Protein AF-A0A9E3CRB3-F1 (afdb_monomer)

Nearest PDB structures (foldseek):
  3kto-assembly1_A  TM=9.102E-01  e=2.184E-01  Paraglaciecola sp. T6c
  3cg4-assembly1_A  TM=9.403E-01  e=4.110E-01  Methanospirillum hungatei JF-1
  4h60-assembly1_A  TM=9.414E-01  e=5.074E-01  Vibrio cholerae O395
  4uhj-assembly2_C  TM=9.481E-01  e=3.831E-01  Escherichia coli K-12
  3dgf-assembly1_C  TM=9.095E-01  e=6.265E-01  Thermotoga maritima

Secondary structure (DSSP, 8-state):
------PEEEE-S-HHHHHHHHHHHHHTT--EEEESSHHHHHHH-

Radius of gyration: 11.46 Å; Cα contacts (8 Å, |Δi|>4): 50; chains: 1; bounding box: 19×26×30 Å

Sequence (45 aa):
MSESDHIVYVVDDDARVCEAICDLLAAVGIEAVSFGSLAAYTAFA

Mean predicted aligned error: 4.26 Å

pLDDT: mean 91.22, std 13.7, range [43.19, 98.5]

Solvent-accessible surface area (backbone atoms only — not comparable to full-atom values): 2788 Å² total; per-residue (Å²): 130,86,84,69,89,64,73,44,79,45,72,43,71,48,65,68,60,42,51,55,51,40,54,54,34,50,74,73,74,36,53,62,51,70,26,67,32,68,68,59,44,61,74,71,105

Structure (mmCIF, N/CA/C/O backbone):
data_AF-A0A9E3CRB3-F1
#
_entry.id   AF-A0A9E3CRB3-F1
#
loop_
_atom_site.group_PDB
_atom_site.id
_atom_site.type_symbol
_atom_site.label_atom_id
_atom_site.label_alt_id
_atom_site.label_comp_id
_atom_site.label_asym_id
_atom_site.label_entity_id
_atom_site.label_seq_id
_atom_site.pdbx_PDB_ins_code
_atom_site.Cartn_x
_atom_site.Cartn_y
_atom_site.Cartn_z
_atom_site.occupancy
_atom_site.B_iso_or_equiv
_atom_site.auth_seq_id
_atom_site.auth_comp_id
_atom_site.auth_asym_id
_atom_site.auth_atom_id
_atom_site.pdbx_PDB_model_num
ATOM 1 N N . MET A 1 1 ? -6.418 15.170 20.720 1.00 43.19 1 MET A N 1
ATOM 2 C CA . MET A 1 1 ? -5.453 15.323 19.613 1.00 43.19 1 MET A CA 1
ATOM 3 C C . MET A 1 1 ? -6.215 14.944 18.362 1.00 43.19 1 MET A C 1
ATOM 5 O O . MET A 1 1 ? -6.887 13.927 18.425 1.00 43.19 1 MET A O 1
ATOM 9 N N . SER A 1 2 ? -6.262 15.787 17.328 1.00 47.62 2 SER A N 1
ATOM 10 C CA . SER A 1 2 ? -7.014 15.435 16.118 1.00 47.62 2 SER A CA 1
ATOM 11 C C . SER A 1 2 ? -6.355 14.219 15.470 1.00 47.62 2 SER A C 1
ATOM 13 O O . SER A 1 2 ? -5.153 14.263 15.210 1.00 47.62 2 SER A O 1
ATOM 15 N N . GLU A 1 3 ? -7.126 13.152 15.270 1.00 58.88 3 GLU A N 1
ATOM 16 C CA . GLU A 1 3 ? -6.772 11.997 14.442 1.00 58.88 3 GLU A CA 1
ATOM 17 C C . GLU A 1 3 ? -6.621 12.495 13.007 1.00 58.88 3 GLU A C 1
ATOM 19 O O . GLU A 1 3 ? -7.569 12.549 12.230 1.00 58.88 3 GLU A O 1
ATOM 24 N N . SER A 1 4 ? -5.436 12.989 12.677 1.00 56.50 4 SER A N 1
ATOM 25 C CA . SER A 1 4 ? -5.046 13.085 11.284 1.00 56.50 4 SER A CA 1
ATOM 26 C C . SER A 1 4 ? -4.926 11.642 10.798 1.00 56.50 4 SER A C 1
ATOM 28 O O . SER A 1 4 ? -4.102 10.903 11.337 1.00 56.50 4 SER A O 1
ATOM 30 N N . ASP A 1 5 ? -5.756 11.238 9.835 1.00 71.31 5 ASP A N 1
ATOM 31 C CA . ASP A 1 5 ? -5.576 9.982 9.103 1.00 71.31 5 ASP A CA 1
ATOM 32 C C . ASP A 1 5 ? -4.164 9.994 8.507 1.00 71.31 5 ASP A C 1
ATOM 34 O O . ASP A 1 5 ? -3.856 10.733 7.567 1.00 71.31 5 ASP A O 1
ATOM 38 N N . HIS A 1 6 ? -3.258 9.256 9.142 1.00 80.06 6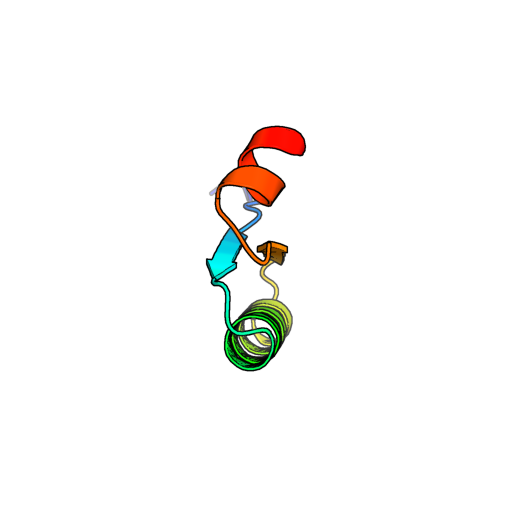 HIS A N 1
ATOM 39 C CA . HIS A 1 6 ? -1.870 9.155 8.732 1.00 80.06 6 HIS A CA 1
ATOM 40 C C . HIS A 1 6 ? -1.692 7.839 7.986 1.00 80.06 6 HIS A C 1
ATOM 42 O O . HIS A 1 6 ? -1.672 6.772 8.593 1.00 80.06 6 HIS A O 1
ATOM 48 N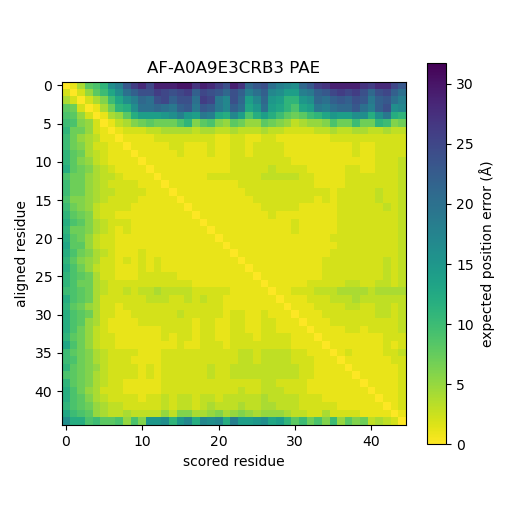 N . ILE A 1 7 ? -1.535 7.939 6.668 1.00 90.56 7 ILE A N 1
ATOM 49 C CA . ILE A 1 7 ? -1.161 6.820 5.808 1.00 90.56 7 ILE A CA 1
ATOM 50 C C . ILE A 1 7 ? 0.359 6.614 5.832 1.00 90.56 7 ILE A C 1
ATOM 52 O O . ILE A 1 7 ? 1.136 7.568 5.707 1.00 90.56 7 ILE A O 1
ATOM 56 N N . VAL A 1 8 ? 0.791 5.364 5.988 1.00 95.00 8 VAL A N 1
ATOM 57 C CA . VAL A 1 8 ? 2.200 4.965 5.906 1.00 95.00 8 VAL A CA 1
ATOM 58 C C . VAL A 1 8 ? 2.502 4.440 4.507 1.00 95.00 8 VAL A C 1
ATOM 60 O O . VAL A 1 8 ? 1.919 3.457 4.056 1.00 95.00 8 VAL A O 1
ATOM 63 N N . TYR A 1 9 ? 3.465 5.058 3.829 1.00 96.94 9 TYR A N 1
ATOM 64 C CA . TYR A 1 9 ? 3.984 4.545 2.565 1.00 96.94 9 TYR A CA 1
ATOM 65 C C . TYR A 1 9 ? 5.246 3.718 2.803 1.00 96.94 9 TYR A C 1
ATOM 67 O O . TYR A 1 9 ? 6.235 4.222 3.337 1.00 96.94 9 TYR A O 1
ATOM 75 N N . VAL A 1 10 ? 5.209 2.450 2.401 1.00 96.94 10 VAL A N 1
ATOM 76 C CA . VAL A 1 10 ? 6.341 1.519 2.486 1.00 96.94 10 VAL A CA 1
ATOM 77 C C . VAL A 1 10 ? 6.972 1.411 1.104 1.00 96.94 10 VAL A C 1
ATOM 79 O O . VAL A 1 10 ? 6.284 1.117 0.134 1.00 96.94 10 VAL A O 1
ATOM 82 N N . VAL A 1 11 ? 8.276 1.651 0.993 1.00 97.62 11 VAL A N 1
ATOM 83 C CA . VAL A 1 11 ? 9.006 1.509 -0.272 1.00 97.62 11 VAL A CA 1
ATOM 84 C C . VAL A 1 11 ? 10.140 0.524 -0.057 1.00 97.62 11 VAL A C 1
ATOM 86 O O . VAL A 1 11 ? 11.136 0.867 0.576 1.00 97.62 11 VAL A O 1
ATOM 89 N N . ASP A 1 12 ? 9.968 -0.687 -0.571 1.00 98.12 12 ASP A N 1
ATOM 90 C CA . ASP A 1 12 ? 10.911 -1.795 -0.425 1.00 98.12 12 ASP A CA 1
ATOM 91 C C . ASP A 1 12 ? 10.758 -2.730 -1.634 1.00 98.12 12 ASP A C 1
ATOM 93 O O . ASP A 1 12 ? 9.644 -2.923 -2.122 1.00 98.12 12 ASP A O 1
ATOM 97 N N . ASP A 1 13 ? 11.853 -3.259 -2.178 1.00 97.38 13 ASP A N 1
ATOM 98 C CA . ASP A 1 13 ? 11.825 -4.127 -3.361 1.00 97.38 13 ASP A CA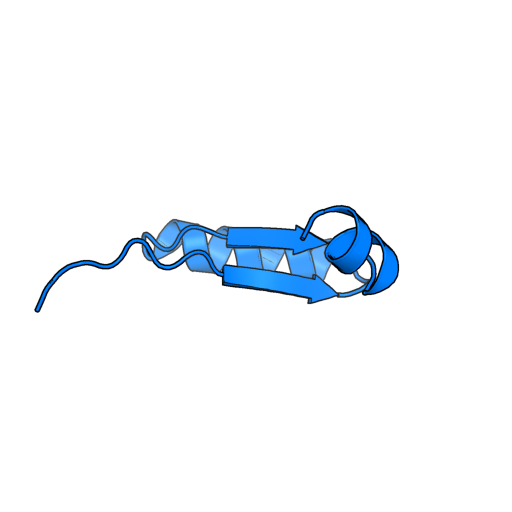 1
ATOM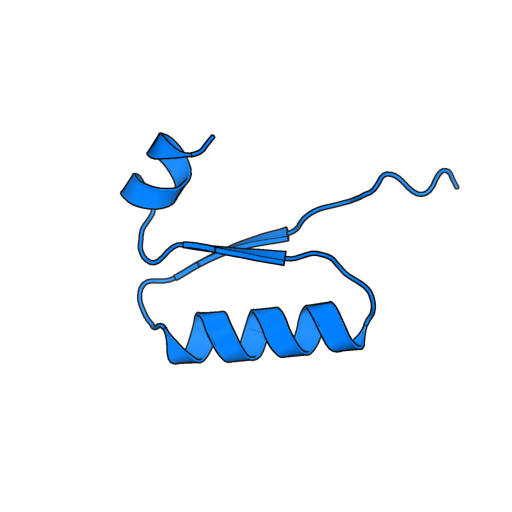 99 C C . ASP A 1 13 ? 11.515 -5.595 -3.026 1.00 97.38 13 ASP A C 1
ATOM 101 O O . ASP A 1 13 ? 11.156 -6.371 -3.922 1.00 97.38 13 ASP A O 1
ATOM 105 N N . ASP A 1 14 ? 11.573 -5.977 -1.747 1.00 98.50 14 ASP A N 1
ATOM 106 C CA . ASP A 1 14 ? 11.139 -7.287 -1.278 1.00 98.50 14 ASP A CA 1
ATOM 107 C C . ASP A 1 14 ? 9.635 -7.285 -0.948 1.00 98.50 14 ASP A C 1
ATOM 109 O O . ASP A 1 14 ? 9.149 -6.700 0.026 1.00 98.50 14 ASP A O 1
ATOM 113 N N . ALA A 1 15 ? 8.871 -8.022 -1.757 1.00 97.25 15 ALA A N 1
ATOM 114 C CA . ALA A 1 15 ? 7.428 -8.161 -1.586 1.00 97.25 15 ALA A CA 1
ATOM 115 C C . ALA A 1 15 ? 7.027 -8.786 -0.236 1.00 97.25 15 ALA A C 1
ATOM 117 O O . ALA A 1 15 ? 5.971 -8.449 0.297 1.00 97.25 15 ALA A O 1
ATOM 118 N N . ARG A 1 16 ? 7.858 -9.667 0.339 1.00 98.19 16 ARG A N 1
ATOM 119 C CA . ARG A 1 16 ? 7.579 -10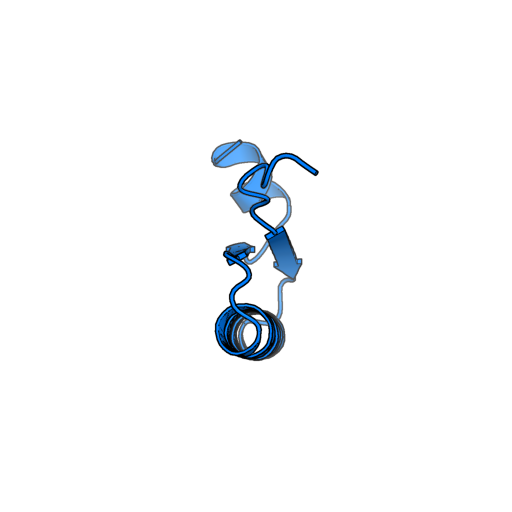.320 1.631 1.00 98.19 16 ARG A CA 1
ATOM 120 C C . ARG A 1 16 ? 7.723 -9.335 2.782 1.00 98.19 16 ARG A C 1
ATOM 122 O O . ARG A 1 16 ? 6.974 -9.412 3.751 1.00 98.19 16 ARG A O 1
ATOM 129 N N . VAL A 1 17 ? 8.680 -8.413 2.677 1.00 97.81 17 VAL A N 1
ATOM 130 C CA . VAL A 1 17 ? 8.854 -7.325 3.648 1.00 97.81 17 VAL A CA 1
ATOM 131 C C . VAL A 1 17 ? 7.665 -6.370 3.569 1.00 97.81 17 VAL A C 1
ATOM 133 O O . VAL A 1 17 ? 7.081 -6.045 4.602 1.00 97.81 17 VAL A O 1
ATOM 136 N N . CYS A 1 18 ? 7.253 -5.988 2.357 1.00 97.88 18 CYS A N 1
ATOM 137 C CA . CYS A 1 18 ? 6.070 -5.155 2.142 1.00 97.88 18 CYS A CA 1
ATOM 138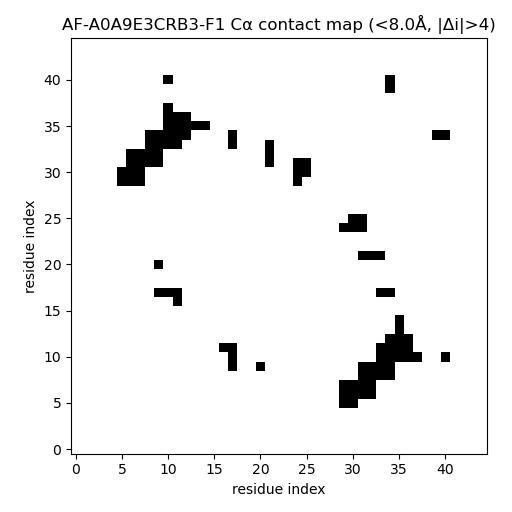 C C . CYS A 1 18 ? 4.805 -5.764 2.764 1.00 97.88 18 CYS A C 1
ATOM 140 O O . CYS A 1 18 ? 4.097 -5.077 3.497 1.00 97.88 18 CYS A O 1
ATOM 142 N N . GLU A 1 19 ? 4.545 -7.047 2.505 1.00 98.12 19 GLU A N 1
ATOM 143 C CA . GLU A 1 19 ? 3.399 -7.779 3.058 1.00 98.12 19 GLU A CA 1
ATOM 144 C C . GLU A 1 19 ? 3.441 -7.800 4.592 1.00 98.12 19 GLU A C 1
ATOM 146 O O . GLU A 1 19 ? 2.492 -7.363 5.240 1.00 98.12 19 GLU A O 1
ATOM 151 N N . ALA A 1 20 ? 4.575 -8.192 5.182 1.00 98.31 20 ALA A N 1
ATOM 152 C CA . ALA A 1 20 ? 4.720 -8.273 6.634 1.00 98.31 20 ALA A CA 1
ATOM 153 C C . ALA A 1 20 ? 4.533 -6.916 7.340 1.00 98.31 20 ALA A C 1
ATOM 155 O O . ALA A 1 20 ? 3.949 -6.855 8.425 1.00 98.31 20 ALA A O 1
ATOM 156 N N . ILE A 1 21 ? 5.025 -5.823 6.746 1.00 98.00 21 ILE A N 1
ATOM 157 C CA . ILE A 1 21 ? 4.855 -4.473 7.299 1.00 98.00 21 ILE A CA 1
ATOM 158 C C . ILE A 1 21 ? 3.398 -4.019 7.167 1.00 98.00 21 ILE A C 1
ATOM 160 O O . ILE A 1 21 ? 2.844 -3.493 8.133 1.00 98.00 21 ILE A O 1
ATOM 164 N N . CYS A 1 22 ? 2.767 -4.231 6.009 1.00 97.69 22 CYS A N 1
ATOM 165 C CA . CYS A 1 22 ? 1.356 -3.901 5.807 1.00 97.69 22 CYS A CA 1
ATOM 166 C C . CYS A 1 22 ? 0.454 -4.655 6.796 1.00 97.69 22 CYS A C 1
ATOM 168 O O . CYS A 1 22 ? -0.391 -4.027 7.433 1.00 97.69 22 CYS A O 1
ATOM 170 N N . ASP A 1 23 ? 0.680 -5.956 6.994 1.00 97.94 23 ASP A N 1
ATOM 171 C CA . ASP A 1 23 ? -0.073 -6.774 7.951 1.00 97.94 23 ASP A CA 1
ATOM 172 C C . ASP A 1 23 ? 0.092 -6.276 9.393 1.00 97.94 23 ASP A C 1
ATOM 174 O O . ASP A 1 23 ? -0.886 -6.163 10.138 1.00 97.94 23 ASP A O 1
ATOM 178 N N . LEU A 1 24 ? 1.323 -5.932 9.792 1.00 97.38 24 LEU A N 1
ATOM 179 C CA . LEU A 1 24 ? 1.607 -5.383 11.119 1.00 97.38 24 LEU A CA 1
ATOM 180 C C . LEU A 1 24 ? 0.883 -4.052 11.352 1.00 97.38 24 LEU A C 1
ATOM 182 O O . LEU A 1 24 ? 0.293 -3.855 12.415 1.00 97.38 24 LEU A O 1
ATOM 186 N N . LEU A 1 25 ? 0.937 -3.140 10.380 1.00 95.88 25 LEU A N 1
ATOM 187 C CA . LEU A 1 25 ? 0.311 -1.820 10.486 1.00 95.88 25 LEU A CA 1
ATOM 188 C C . LEU A 1 2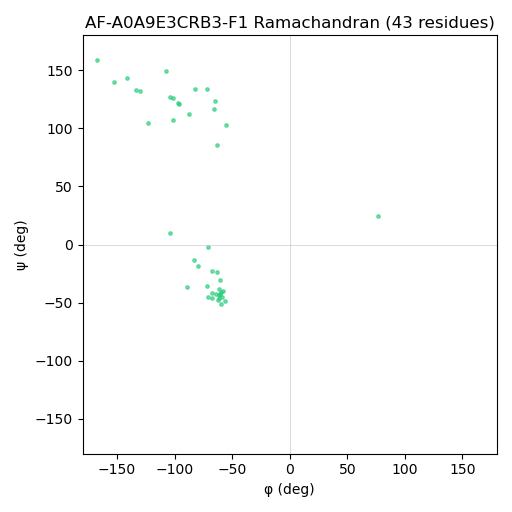5 ? -1.216 -1.933 10.512 1.00 95.88 25 LEU A C 1
ATOM 190 O O . LEU A 1 25 ? -1.858 -1.329 11.375 1.00 95.88 25 LEU A O 1
ATOM 194 N N . ALA A 1 26 ? -1.787 -2.797 9.673 1.00 94.88 26 ALA A N 1
ATOM 195 C CA . ALA A 1 26 ? -3.213 -3.096 9.692 1.00 94.88 26 ALA A CA 1
ATOM 196 C C . ALA A 1 26 ? -3.663 -3.670 11.049 1.00 94.88 26 ALA A C 1
ATOM 198 O O . ALA A 1 26 ? -4.701 -3.264 11.576 1.00 94.88 26 ALA A O 1
ATOM 199 N N . ALA A 1 27 ? -2.865 -4.551 11.666 1.00 96.75 27 ALA A N 1
ATOM 200 C CA . ALA A 1 27 ? -3.168 -5.129 12.978 1.00 96.75 27 ALA A CA 1
ATOM 201 C C . ALA A 1 27 ? -3.228 -4.093 14.118 1.00 96.75 27 ALA A C 1
ATOM 203 O O . ALA A 1 27 ? -3.888 -4.341 15.130 1.00 96.75 27 ALA A O 1
ATOM 204 N N . VAL A 1 28 ? -2.571 -2.937 13.965 1.00 93.88 28 VAL A N 1
ATOM 205 C CA . VAL A 1 28 ? -2.611 -1.824 14.933 1.00 93.88 28 VAL A CA 1
ATOM 206 C C . VAL A 1 28 ? -3.499 -0.658 14.484 1.00 93.88 28 VAL A C 1
ATOM 208 O O . VAL A 1 28 ? -3.506 0.386 15.134 1.00 93.88 28 VAL A O 1
ATOM 211 N N . GLY A 1 29 ? -4.275 -0.836 13.410 1.00 93.00 29 GLY A N 1
ATOM 212 C CA . GLY A 1 29 ? -5.224 0.162 12.911 1.00 93.00 29 GLY A CA 1
ATOM 213 C C . GLY A 1 29 ? -4.582 1.321 12.146 1.00 93.00 29 GLY A C 1
ATOM 214 O O . GLY A 1 29 ? -5.157 2.405 12.109 1.00 93.00 29 GLY A O 1
ATOM 215 N N . ILE A 1 30 ? -3.399 1.115 11.564 1.00 93.50 30 ILE A N 1
ATOM 216 C CA . ILE A 1 30 ? -2.699 2.109 10.744 1.00 93.50 30 ILE A CA 1
ATOM 217 C C . ILE A 1 30 ? -2.848 1.730 9.269 1.00 93.50 30 ILE A C 1
ATOM 219 O O . ILE A 1 30 ? -2.523 0.612 8.869 1.00 93.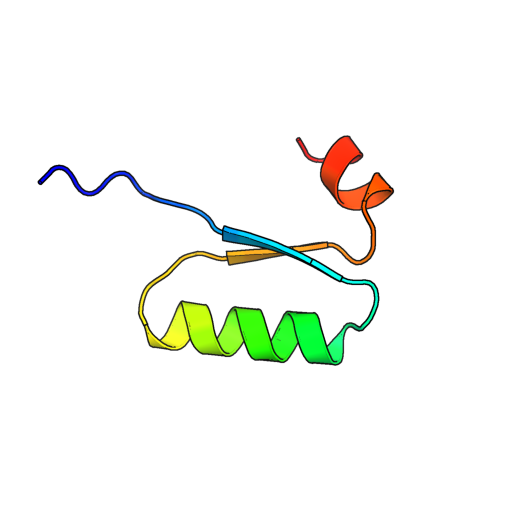50 30 ILE A O 1
ATOM 223 N N . GLU A 1 31 ? -3.313 2.674 8.452 1.00 94.62 31 GLU A N 1
ATOM 224 C CA . GLU A 1 31 ? -3.400 2.497 7.003 1.00 94.62 31 GLU A CA 1
ATOM 225 C C . GLU A 1 31 ? -2.003 2.514 6.369 1.00 94.62 31 GLU A C 1
ATOM 227 O O . GLU A 1 31 ? -1.180 3.385 6.667 1.00 94.62 31 GLU A O 1
ATOM 232 N N . ALA A 1 32 ? -1.731 1.559 5.476 1.00 95.69 32 ALA A N 1
ATOM 233 C CA . ALA A 1 32 ? -0.450 1.457 4.792 1.00 95.69 32 ALA A CA 1
ATOM 234 C C . ALA A 1 32 ? -0.592 1.043 3.324 1.00 95.69 32 ALA A C 1
ATOM 236 O O . ALA A 1 32 ? -1.411 0.189 2.985 1.00 95.69 32 ALA A O 1
ATOM 237 N N . VAL A 1 33 ? 0.262 1.604 2.467 1.00 96.94 33 VAL A N 1
ATOM 238 C CA . VAL A 1 33 ? 0.383 1.253 1.043 1.00 96.94 33 VAL A CA 1
ATOM 239 C C . VAL A 1 33 ? 1.853 0.996 0.726 1.00 96.94 33 VAL A C 1
ATOM 241 O O . VAL A 1 33 ? 2.717 1.791 1.098 1.00 96.94 33 VAL A O 1
ATOM 244 N N . SER A 1 34 ? 2.146 -0.110 0.043 1.00 97.81 34 SER A N 1
ATOM 245 C CA . SER A 1 34 ? 3.510 -0.509 -0.305 1.00 97.81 34 SER A CA 1
ATOM 246 C C . SER A 1 34 ? 3.827 -0.340 -1.794 1.00 97.81 34 SER A C 1
ATOM 248 O O . SER A 1 34 ? 2.961 -0.476 -2.659 1.00 97.81 34 SER A O 1
ATOM 250 N N . PHE A 1 35 ? 5.094 -0.052 -2.097 1.00 98.31 35 PHE A N 1
ATOM 251 C CA . PHE A 1 35 ? 5.630 0.102 -3.447 1.00 98.31 35 PHE A CA 1
ATOM 252 C C . PHE A 1 35 ? 6.937 -0.674 -3.588 1.00 98.31 35 PHE A C 1
ATOM 254 O O . PHE A 1 35 ? 7.857 -0.488 -2.799 1.00 98.31 35 PHE A O 1
ATOM 261 N N . GLY A 1 36 ? 7.060 -1.443 -4.673 1.00 97.31 36 GLY A N 1
ATOM 262 C CA . GLY A 1 36 ? 8.256 -2.239 -4.985 1.00 97.31 36 GLY A CA 1
ATOM 263 C C . GLY A 1 36 ? 9.495 -1.436 -5.406 1.00 97.31 36 GLY A C 1
ATOM 264 O O . GLY A 1 36 ? 10.513 -2.011 -5.774 1.00 97.31 36 GLY A O 1
ATOM 265 N N . SER A 1 37 ? 9.395 -0.107 -5.497 1.00 97.31 37 SER A N 1
ATOM 266 C CA . SER A 1 37 ? 10.514 0.765 -5.866 1.00 97.31 37 SER A CA 1
ATOM 267 C C . SER A 1 37 ? 10.197 2.233 -5.600 1.00 97.31 37 SER A C 1
ATOM 269 O O . SER A 1 37 ? 9.035 2.649 -5.608 1.00 97.31 37 SER A O 1
ATOM 271 N N . LEU A 1 38 ? 11.250 3.048 -5.483 1.00 97.25 38 LEU A N 1
ATOM 272 C CA . LEU A 1 38 ? 11.120 4.504 -5.432 1.00 97.25 38 LEU A CA 1
ATOM 273 C C . LEU A 1 38 ? 10.407 5.056 -6.674 1.00 97.25 38 LEU A C 1
ATOM 275 O O . LEU A 1 38 ? 9.563 5.934 -6.545 1.00 97.25 38 LEU A O 1
ATOM 279 N N . ALA A 1 39 ? 10.708 4.515 -7.860 1.00 97.88 39 ALA A N 1
ATOM 280 C CA . ALA A 1 39 ? 10.085 4.948 -9.108 1.00 97.88 39 ALA A CA 1
ATOM 281 C C . ALA A 1 39 ? 8.560 4.748 -9.084 1.00 97.88 39 ALA A C 1
ATOM 283 O O . ALA A 1 39 ? 7.820 5.649 -9.478 1.00 97.88 39 ALA A O 1
ATOM 284 N N . ALA A 1 40 ? 8.095 3.602 -8.575 1.00 97.19 40 ALA A N 1
ATOM 285 C CA . ALA A 1 40 ? 6.670 3.314 -8.429 1.00 97.19 40 ALA A CA 1
ATOM 286 C C . ALA A 1 40 ? 5.987 4.280 -7.448 1.00 97.19 40 ALA A C 1
ATOM 288 O O . ALA A 1 40 ? 4.920 4.800 -7.763 1.00 97.19 40 ALA A O 1
ATOM 289 N N . TYR A 1 41 ? 6.624 4.582 -6.312 1.00 96.75 41 TYR A N 1
ATOM 290 C CA . TYR A 1 41 ? 6.113 5.571 -5.359 1.00 96.75 41 TYR A CA 1
ATOM 291 C C . TYR A 1 41 ? 6.027 6.974 -5.972 1.00 96.75 41 TYR A C 1
ATOM 293 O O . TYR A 1 41 ? 4.988 7.624 -5.902 1.00 96.75 41 TYR A O 1
ATOM 301 N N . THR A 1 42 ? 7.086 7.434 -6.643 1.00 96.56 42 THR A N 1
ATOM 302 C CA . THR A 1 42 ? 7.103 8.772 -7.258 1.00 96.56 42 THR A CA 1
ATOM 303 C C . THR A 1 42 ? 6.133 8.927 -8.426 1.00 96.56 42 THR A C 1
ATOM 305 O O . THR A 1 42 ? 5.768 10.047 -8.750 1.00 96.56 42 THR A O 1
ATOM 308 N N . ALA A 1 43 ? 5.734 7.832 -9.082 1.00 96.88 43 ALA A N 1
ATOM 309 C CA . ALA A 1 43 ? 4.712 7.864 -10.128 1.00 96.88 43 ALA A CA 1
ATOM 310 C C . ALA A 1 43 ? 3.280 7.907 -9.561 1.00 96.88 43 ALA A C 1
ATOM 312 O O . ALA A 1 43 ? 2.349 8.245 -10.290 1.00 96.88 43 ALA A O 1
ATOM 313 N N . PHE A 1 44 ? 3.108 7.528 -8.292 1.00 93.62 44 PHE A N 1
ATOM 314 C CA . PHE A 1 44 ? 1.841 7.570 -7.566 1.00 93.62 44 PHE A CA 1
ATOM 315 C C . PHE A 1 44 ? 1.606 8.914 -6.853 1.00 93.62 44 PHE A C 1
ATOM 317 O O . PHE A 1 44 ? 0.458 9.351 -6.780 1.00 93.62 44 PHE A O 1
ATOM 324 N N . ALA A 1 45 ? 2.673 9.525 -6.319 1.00 75.88 45 ALA A N 1
ATOM 325 C CA . ALA A 1 45 ? 2.642 10.725 -5.472 1.00 75.88 45 ALA A CA 1
ATOM 326 C C . ALA A 1 45 ? 2.457 12.056 -6.224 1.00 75.88 45 ALA A C 1
ATOM 328 O O . 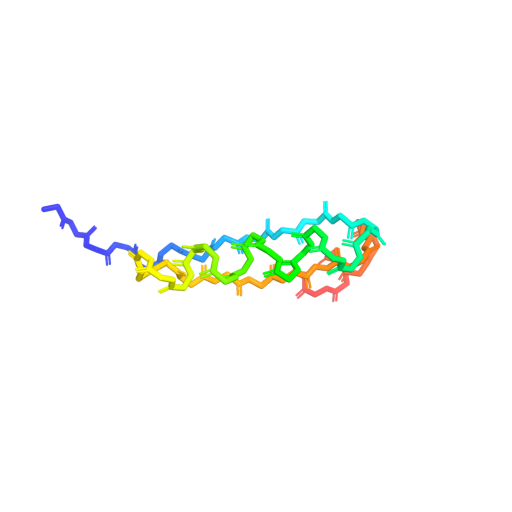ALA A 1 45 ? 2.905 12.171 -7.387 1.00 75.88 45 ALA A O 1
#

Foldseek 3Di:
DDPPLDEAEAEALDPVVVVVVCVVCVVVVHHYDYDNHPVRVVVVD